Protein AF-A0A820B365-F1 (afdb_monomer)

InterPro domains:
  IPR000504 RNA recognition motif domain [PF00076] (2-29)
  IPR000504 RNA recognition motif domain [PS50102] (1-40)
  IPR012677 Nucleotide-binding alpha-beta plait domain superfamily [G3DSA:3.30.70.330] (1-44)
  IPR035979 RNA-binding domain superfamily [SSF54928] (2-42)

Solvent-accessible surface area (backbone atoms only — not comparable to full-atom values): 3114 Å² total; per-residue (Å²): 132,84,89,86,77,84,87,84,87,66,96,44,70,70,59,46,50,51,50,32,66,65,43,35,71,37,68,57,86,94,42,71,40,81,55,74,83,83,71,74,83,76,83,126

Radius of gyration: 12.41 Å; Cα contacts (8 Å, |Δi|>4): 23; chains: 1; bounding box: 24×24×32 Å

Sequence (44 aa):
TSKGFAFITFNEKKDAQKAIECVSGFGYDHLILKVEWANKPQNQ

Structure (mmCIF, N/CA/C/O backbone):
data_AF-A0A820B365-F1
#
_entry.id   AF-A0A820B365-F1
#
loop_
_atom_site.group_PDB
_atom_site.id
_atom_site.type_symbol
_atom_site.label_atom_id
_atom_site.label_alt_id
_atom_site.label_comp_id
_atom_site.label_asym_id
_atom_site.label_entity_id
_atom_site.label_seq_id
_atom_site.pdbx_PDB_ins_code
_atom_site.Cartn_x
_atom_site.Cartn_y
_atom_site.Cartn_z
_atom_site.occupancy
_atom_site.B_iso_or_equiv
_atom_site.auth_seq_id
_atom_site.auth_comp_id
_atom_site.auth_asym_id
_atom_site.auth_atom_id
_atom_site.pdbx_PDB_model_num
ATOM 1 N N . THR A 1 1 ? 11.284 16.312 -11.286 1.00 50.41 1 THR A N 1
ATOM 2 C CA . THR A 1 1 ? 11.800 14.947 -11.042 1.00 50.41 1 THR A CA 1
ATOM 3 C C . THR A 1 1 ? 10.891 14.269 -10.034 1.00 50.41 1 THR A C 1
ATOM 5 O O . THR A 1 1 ? 10.814 14.724 -8.899 1.00 50.41 1 THR A O 1
ATOM 8 N N . SER A 1 2 ? 10.108 13.275 -10.453 1.00 55.34 2 SER A N 1
ATOM 9 C CA . SER A 1 2 ? 9.211 12.507 -9.575 1.00 55.34 2 SER A CA 1
ATOM 10 C C . SER A 1 2 ? 10.031 11.685 -8.581 1.00 55.34 2 SER A C 1
ATOM 12 O O . SER A 1 2 ? 10.929 10.956 -8.989 1.00 55.34 2 SER A O 1
ATOM 14 N N . LYS A 1 3 ? 9.733 11.787 -7.282 1.00 68.31 3 LYS A N 1
ATOM 15 C CA . LYS A 1 3 ? 10.514 11.123 -6.222 1.00 68.31 3 LYS A CA 1
ATOM 16 C C . LYS A 1 3 ? 10.259 9.608 -6.092 1.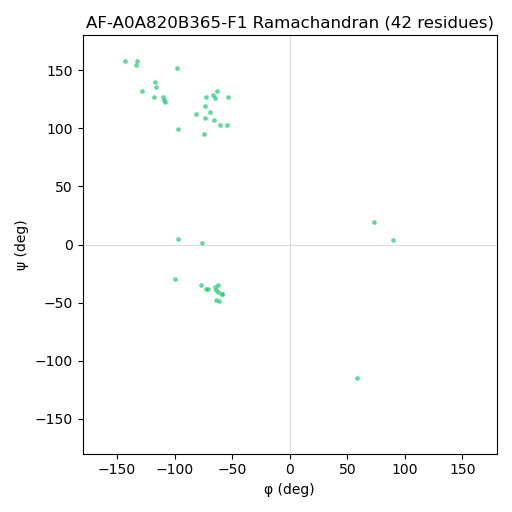00 68.31 3 LYS A C 1
ATOM 18 O O . LYS A 1 3 ? 10.842 8.981 -5.220 1.00 68.31 3 LYS A O 1
ATOM 23 N N . GLY A 1 4 ? 9.408 9.025 -6.941 1.00 79.81 4 GLY A N 1
ATOM 24 C CA . GLY A 1 4 ? 9.181 7.575 -6.995 1.00 79.81 4 GLY A CA 1
ATOM 25 C C . 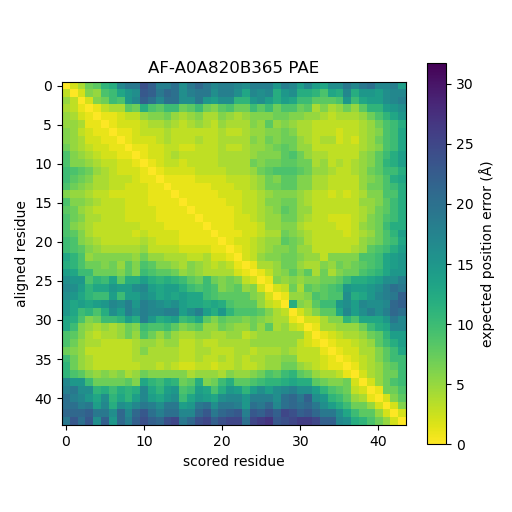GLY A 1 4 ? 8.370 6.996 -5.830 1.00 79.81 4 GLY A C 1
ATOM 26 O O . GLY A 1 4 ? 8.438 5.797 -5.596 1.00 79.81 4 GLY A O 1
ATOM 27 N N . PHE A 1 5 ? 7.610 7.820 -5.099 1.00 82.62 5 PHE A N 1
ATOM 28 C CA . PHE A 1 5 ? 6.728 7.369 -4.019 1.00 82.62 5 PHE A CA 1
ATOM 29 C C . PHE A 1 5 ? 5.339 8.007 -4.117 1.00 82.62 5 PHE A C 1
ATOM 31 O O . PHE A 1 5 ? 5.183 9.104 -4.658 1.00 82.62 5 PHE A O 1
ATOM 38 N N . ALA A 1 6 ? 4.340 7.322 -3.564 1.00 83.38 6 ALA A N 1
ATOM 39 C CA . AL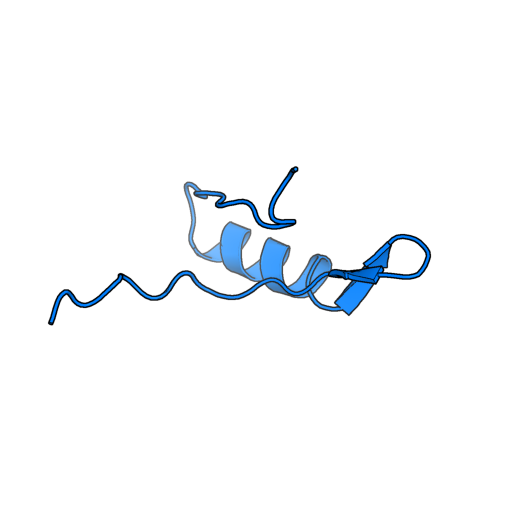A A 1 6 ? 2.962 7.787 -3.448 1.00 83.38 6 ALA A CA 1
ATOM 40 C C . ALA A 1 6 ? 2.362 7.312 -2.116 1.00 83.38 6 ALA A C 1
ATOM 42 O O . ALA A 1 6 ? 2.826 6.329 -1.540 1.00 83.38 6 ALA A O 1
ATOM 43 N N . PHE A 1 7 ? 1.322 8.001 -1.644 1.00 85.50 7 PHE A N 1
ATOM 44 C CA . PHE A 1 7 ? 0.555 7.613 -0.461 1.00 85.50 7 PHE A CA 1
ATOM 45 C C . PHE A 1 7 ? -0.879 7.294 -0.871 1.00 85.50 7 PHE A C 1
ATOM 47 O O . PHE A 1 7 ? -1.478 8.032 -1.652 1.00 85.50 7 PHE A O 1
ATOM 54 N N . ILE A 1 8 ? -1.418 6.197 -0.343 1.00 84.19 8 ILE A N 1
ATOM 55 C CA . ILE A 1 8 ? -2.767 5.716 -0.642 1.00 84.19 8 ILE A CA 1
ATOM 56 C C . ILE A 1 8 ? -3.488 5.489 0.686 1.00 84.19 8 ILE A C 1
ATOM 58 O O . ILE A 1 8 ? -2.940 4.855 1.589 1.00 84.19 8 ILE A O 1
ATOM 62 N N . THR A 1 9 ? -4.716 5.994 0.795 1.00 87.19 9 THR A N 1
ATOM 63 C CA . THR A 1 9 ? -5.584 5.792 1.960 1.00 87.19 9 THR A CA 1
ATOM 64 C C . THR A 1 9 ? -6.721 4.861 1.573 1.00 87.19 9 THR A C 1
ATOM 66 O O . THR A 1 9 ? -7.459 5.141 0.632 1.00 87.19 9 THR A O 1
ATOM 69 N N . PHE A 1 10 ? -6.875 3.767 2.311 1.00 86.44 10 PHE A N 1
ATOM 70 C CA . PHE A 1 10 ? -7.999 2.846 2.160 1.00 86.44 10 PHE A CA 1
ATOM 71 C C . PHE A 1 10 ? -9.075 3.138 3.202 1.00 86.44 10 PHE A C 1
ATOM 73 O O . PHE A 1 10 ? -8.771 3.595 4.304 1.00 86.44 10 PHE A O 1
ATOM 80 N N . ASN A 1 11 ? -10.326 2.829 2.861 1.00 91.00 11 ASN A N 1
ATOM 81 C CA . ASN A 1 11 ? -11.449 2.937 3.789 1.00 91.00 11 ASN A CA 1
ATOM 82 C C . ASN A 1 11 ? -11.386 1.854 4.881 1.00 91.00 11 ASN A C 1
ATOM 84 O O . ASN A 1 11 ? -11.656 2.122 6.048 1.00 91.00 11 ASN A O 1
ATOM 88 N N . GLU A 1 12 ? -10.976 0.637 4.511 1.00 92.38 12 GLU A N 1
ATOM 89 C CA . GLU A 1 12 ? -10.878 -0.504 5.418 1.00 92.38 12 GLU A CA 1
ATOM 90 C C . GLU A 1 12 ? -9.436 -1.001 5.563 1.00 92.38 12 GLU A C 1
ATOM 92 O O . GLU A 1 12 ? -8.690 -1.143 4.591 1.00 92.38 12 GLU A O 1
ATOM 97 N N . LYS A 1 13 ? -9.049 -1.356 6.796 1.00 88.12 13 LYS A N 1
ATOM 98 C CA . LYS A 1 13 ? -7.714 -1.908 7.087 1.00 88.12 13 LYS A CA 1
ATOM 99 C C . LYS A 1 13 ? -7.466 -3.239 6.365 1.00 88.12 13 LYS A C 1
ATOM 101 O O . LYS A 1 13 ? -6.338 -3.516 5.969 1.00 88.12 13 LYS A O 1
ATOM 106 N N . LYS A 1 14 ? -8.507 -4.062 6.202 1.00 92.00 14 LYS A N 1
ATOM 107 C CA . LYS A 1 14 ? -8.414 -5.371 5.538 1.00 92.00 14 LYS A CA 1
ATOM 108 C C . LYS A 1 14 ? -8.029 -5.228 4.066 1.00 92.00 14 LYS A C 1
ATOM 110 O O . LYS A 1 14 ? -7.211 -6.002 3.578 1.00 92.00 14 LYS A O 1
ATOM 115 N N . ASP A 1 15 ? -8.576 -4.222 3.393 1.00 90.75 15 ASP A N 1
ATOM 116 C CA . ASP A 1 15 ? -8.264 -3.950 1.992 1.00 90.75 15 ASP A CA 1
ATOM 117 C C . ASP A 1 15 ? -6.864 -3.365 1.835 1.00 90.75 15 ASP A C 1
ATOM 119 O O . ASP A 1 15 ? -6.130 -3.791 0.946 1.00 90.75 15 ASP A O 1
ATOM 123 N N . ALA A 1 16 ? -6.443 -2.489 2.755 1.00 89.50 16 ALA A N 1
ATOM 124 C CA . ALA A 1 16 ? -5.060 -2.020 2.797 1.00 89.50 16 ALA A CA 1
ATOM 125 C C . ALA A 1 16 ? -4.064 -3.174 2.981 1.00 89.50 16 ALA A C 1
ATOM 127 O O . ALA A 1 16 ? -3.048 -3.215 2.294 1.00 89.50 16 ALA A O 1
ATOM 128 N N . GLN A 1 17 ? -4.358 -4.133 3.866 1.00 90.12 17 GLN A N 1
ATOM 129 C CA . GLN A 1 17 ? -3.482 -5.286 4.080 1.00 90.12 17 GLN A CA 1
ATOM 130 C C . GLN A 1 17 ? -3.381 -6.157 2.825 1.00 90.12 17 GLN A C 1
ATOM 132 O O . GLN A 1 17 ? -2.273 -6.466 2.398 1.00 90.12 17 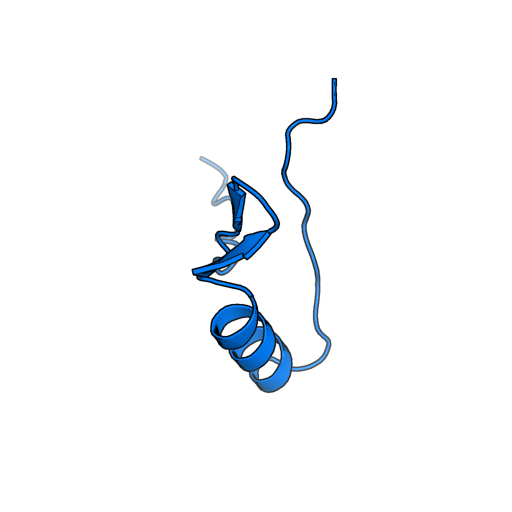GLN A O 1
ATOM 137 N N . LYS A 1 18 ? -4.515 -6.485 2.193 1.00 90.06 18 LYS A N 1
ATOM 138 C CA . LYS A 1 18 ? -4.520 -7.238 0.931 1.00 90.06 18 LYS A CA 1
ATOM 139 C C . LYS A 1 18 ? -3.743 -6.516 -0.164 1.00 90.06 18 LYS A C 1
ATOM 141 O O . LYS A 1 18 ? -2.991 -7.145 -0.894 1.00 90.06 18 LYS A O 1
ATOM 146 N N . ALA A 1 19 ? -3.910 -5.198 -0.279 1.00 87.44 19 ALA A N 1
ATOM 147 C CA . ALA A 1 19 ? -3.177 -4.404 -1.255 1.00 87.44 19 ALA A CA 1
ATOM 148 C C . ALA A 1 19 ? -1.664 -4.449 -0.992 1.00 87.44 19 ALA A C 1
ATOM 150 O O . ALA A 1 19 ? -0.893 -4.610 -1.932 1.00 87.44 19 ALA A O 1
ATOM 151 N N . ILE A 1 20 ? -1.238 -4.375 0.273 1.00 87.56 20 ILE A N 1
ATOM 152 C CA . ILE A 1 20 ? 0.169 -4.547 0.650 1.00 87.56 20 ILE A CA 1
ATOM 153 C C . ILE A 1 20 ? 0.662 -5.942 0.258 1.00 87.56 20 ILE A C 1
ATOM 155 O O . ILE A 1 20 ? 1.695 -6.041 -0.387 1.00 87.56 20 ILE A O 1
ATOM 159 N N . GLU A 1 21 ? -0.068 -7.009 0.579 1.00 86.50 21 GLU A N 1
ATOM 160 C CA . GLU A 1 21 ? 0.340 -8.388 0.266 1.00 86.50 21 GLU A CA 1
ATOM 161 C C . GLU A 1 21 ? 0.391 -8.668 -1.244 1.00 86.50 21 GLU A C 1
ATOM 163 O O . GLU A 1 21 ? 1.274 -9.381 -1.709 1.00 86.50 21 GLU A O 1
ATOM 168 N N . CYS A 1 22 ? -0.534 -8.102 -2.022 1.00 83.31 22 CYS A N 1
ATOM 169 C CA . CYS A 1 22 ? -0.574 -8.293 -3.471 1.00 83.31 22 CYS A CA 1
ATOM 170 C C . CYS A 1 22 ? 0.474 -7.459 -4.219 1.00 83.31 22 CYS A C 1
ATOM 172 O O . CYS A 1 22 ? 0.960 -7.891 -5.262 1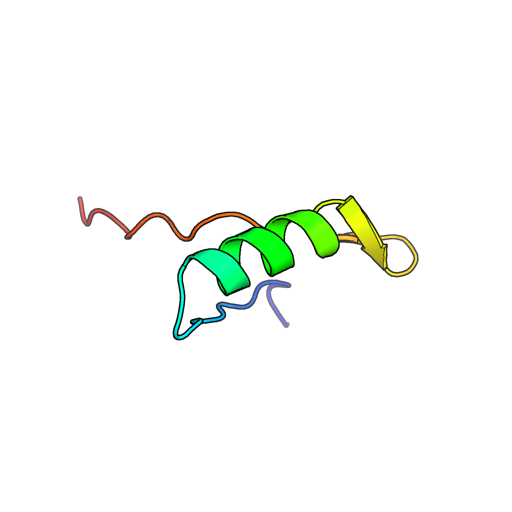.00 83.31 22 CYS A O 1
ATOM 174 N N . VAL A 1 23 ? 0.776 -6.249 -3.738 1.00 81.31 23 VAL A N 1
ATOM 175 C CA . VAL A 1 23 ? 1.619 -5.280 -4.459 1.00 81.31 23 VAL A CA 1
ATOM 176 C C . VAL A 1 23 ? 3.060 -5.283 -3.940 1.00 81.31 23 VAL A C 1
ATOM 178 O O . VAL A 1 23 ? 3.985 -5.014 -4.707 1.00 81.31 23 VAL A O 1
ATOM 181 N N . SER A 1 24 ? 3.280 -5.605 -2.662 1.00 77.44 24 SER A N 1
ATOM 182 C CA . SER A 1 24 ? 4.623 -5.729 -2.091 1.00 77.44 24 SER A CA 1
ATOM 183 C C . SER A 1 24 ? 5.317 -6.959 -2.667 1.00 77.44 24 SER A C 1
ATOM 185 O O . SER A 1 24 ? 4.890 -8.091 -2.449 1.00 77.44 24 SER A O 1
ATOM 187 N N . GLY A 1 25 ? 6.382 -6.732 -3.435 1.00 69.44 25 GLY A N 1
ATOM 188 C CA . GLY A 1 25 ? 7.094 -7.799 -4.140 1.00 69.44 25 GLY A CA 1
ATOM 189 C C . GLY A 1 25 ? 6.568 -8.086 -5.547 1.00 69.44 25 GLY A C 1
ATOM 190 O O . GLY A 1 25 ? 7.098 -8.977 -6.212 1.00 69.44 25 GLY A O 1
ATOM 191 N N . PHE A 1 26 ? 5.585 -7.322 -6.040 1.00 69.56 26 PHE A N 1
ATOM 192 C CA . PHE A 1 26 ? 5.198 -7.395 -7.445 1.00 69.56 26 PHE A CA 1
ATOM 193 C C . PHE A 1 26 ? 6.272 -6.705 -8.298 1.00 69.56 26 PHE A C 1
ATOM 195 O O . PHE A 1 26 ? 6.572 -5.520 -8.116 1.00 69.56 26 PHE A O 1
ATOM 202 N N . GLY A 1 27 ? 6.890 -7.466 -9.202 1.00 62.28 27 GLY A N 1
ATOM 203 C CA . GLY A 1 27 ? 7.867 -6.943 -10.150 1.00 62.28 27 GLY A CA 1
ATOM 204 C C . GLY A 1 27 ? 7.152 -6.133 -11.221 1.00 62.28 27 GLY A C 1
ATOM 205 O O . GLY A 1 27 ? 6.446 -6.699 -12.055 1.00 62.28 27 GLY A O 1
ATOM 206 N N . TYR A 1 28 ? 7.311 -4.813 -11.192 1.00 63.91 28 TYR A N 1
ATOM 207 C CA . TYR A 1 28 ? 6.898 -3.965 -12.300 1.00 63.91 28 TYR A CA 1
ATOM 208 C C . TYR A 1 28 ? 8.127 -3.696 -13.162 1.00 63.91 28 TYR A C 1
ATOM 210 O O . TYR A 1 28 ? 8.967 -2.858 -12.825 1.00 63.91 28 TYR A O 1
ATOM 218 N N . ASP A 1 29 ? 8.239 -4.445 -14.258 1.00 70.50 29 ASP A N 1
ATOM 219 C CA . ASP A 1 29 ? 9.391 -4.398 -15.160 1.00 70.50 29 ASP A CA 1
ATOM 220 C C . ASP A 1 29 ? 10.701 -4.735 -14.402 1.00 70.50 29 ASP A C 1
ATOM 222 O O . ASP A 1 29 ? 10.831 -5.844 -13.884 1.00 70.50 29 ASP A O 1
ATOM 226 N N . HIS A 1 30 ? 11.640 -3.790 -14.268 1.00 64.50 30 HIS A N 1
ATOM 227 C CA . HIS A 1 30 ? 12.889 -3.934 -13.502 1.00 64.50 30 HIS A CA 1
ATOM 228 C C . HIS A 1 30 ? 12.837 -3.365 -12.064 1.00 64.50 30 HIS A C 1
ATOM 230 O O . HIS A 1 30 ? 13.865 -3.336 -11.381 1.00 64.50 30 HIS A O 1
ATOM 236 N N . LEU A 1 31 ? 11.679 -2.881 -11.593 1.00 68.81 31 LEU A N 1
ATOM 237 C CA . LEU A 1 31 ? 11.515 -2.326 -10.244 1.00 68.81 31 LEU A CA 1
ATOM 238 C C . LEU A 1 31 ? 10.653 -3.227 -9.357 1.00 68.81 31 LEU A C 1
ATOM 240 O O . LEU A 1 31 ? 9.508 -3.551 -9.670 1.00 68.81 31 LEU A O 1
ATOM 244 N N . ILE A 1 32 ? 11.197 -3.569 -8.190 1.00 74.19 32 ILE A N 1
ATOM 245 C CA . ILE A 1 32 ? 10.440 -4.215 -7.119 1.00 74.19 32 ILE A CA 1
ATOM 246 C C . ILE A 1 32 ? 9.683 -3.122 -6.373 1.00 74.19 32 ILE A C 1
ATOM 248 O O . ILE A 1 32 ? 10.285 -2.272 -5.709 1.00 74.19 32 ILE A O 1
ATOM 252 N N . LEU A 1 33 ? 8.357 -3.140 -6.492 1.00 77.94 33 LEU A N 1
ATOM 253 C CA . LEU A 1 33 ? 7.506 -2.240 -5.730 1.00 77.94 33 LEU A CA 1
ATOM 254 C C . LEU A 1 33 ? 7.488 -2.691 -4.268 1.00 77.94 33 LEU A C 1
ATOM 256 O O . LEU A 1 33 ? 7.210 -3.850 -3.951 1.00 77.94 33 LEU A O 1
ATOM 260 N N . LYS A 1 34 ? 7.796 -1.753 -3.371 1.00 79.81 34 LYS A N 1
ATOM 261 C CA . LYS A 1 34 ? 7.717 -1.954 -1.926 1.00 79.81 34 LYS A CA 1
ATOM 262 C C . LYS A 1 34 ? 6.543 -1.158 -1.380 1.00 79.81 34 LYS A C 1
ATOM 264 O O . LYS A 1 34 ? 6.495 0.061 -1.541 1.00 79.81 34 LYS A O 1
ATOM 269 N N . VAL A 1 35 ? 5.621 -1.847 -0.718 1.00 85.56 35 VAL A N 1
ATOM 270 C CA . VAL A 1 35 ? 4.475 -1.226 -0.049 1.00 85.56 35 VAL A CA 1
ATOM 271 C C . VAL A 1 35 ? 4.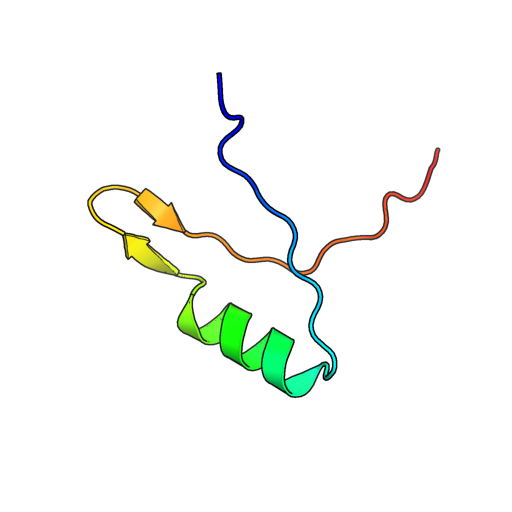582 -1.515 1.438 1.00 85.56 35 VAL A C 1
ATOM 273 O O . VAL A 1 35 ? 4.724 -2.663 1.843 1.00 85.56 35 VAL A O 1
ATOM 276 N N . GLU A 1 36 ? 4.527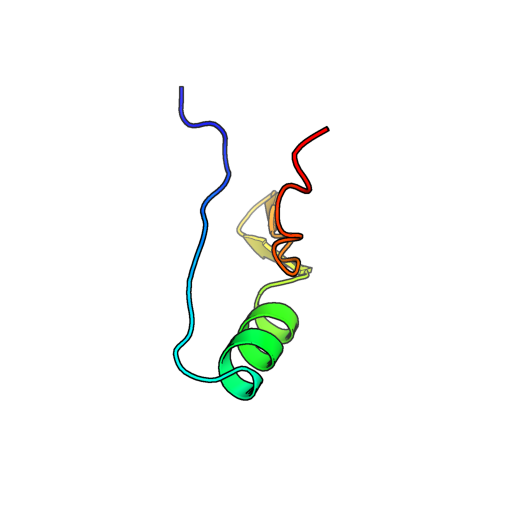 -0.464 2.246 1.00 85.50 36 GLU A N 1
ATOM 277 C CA . GLU A 1 36 ? 4.628 -0.535 3.702 1.00 85.50 36 GLU A CA 1
ATOM 278 C C . GLU A 1 36 ? 3.519 0.312 4.323 1.00 85.50 36 GLU A C 1
ATOM 280 O O . GLU A 1 36 ? 3.002 1.250 3.706 1.00 85.50 36 GLU A O 1
ATOM 285 N N . TRP A 1 37 ? 3.177 0.013 5.574 1.00 86.50 37 TRP A N 1
ATOM 286 C CA . TRP A 1 37 ? 2.300 0.883 6.344 1.00 86.50 37 TRP A CA 1
ATOM 287 C C . TRP A 1 37 ? 2.969 2.238 6.555 1.00 86.50 37 TRP A C 1
ATOM 289 O O . TRP A 1 37 ? 4.124 2.323 6.976 1.00 86.50 37 TRP A O 1
ATOM 299 N N . ALA A 1 38 ? 2.225 3.312 6.299 1.00 82.44 38 ALA A N 1
ATOM 300 C CA . ALA A 1 38 ? 2.698 4.651 6.599 1.00 82.44 38 ALA A CA 1
ATOM 301 C C . ALA A 1 38 ? 2.837 4.802 8.120 1.00 82.44 38 ALA A C 1
ATOM 303 O O . ALA A 1 38 ? 1.841 4.906 8.843 1.00 82.44 38 ALA A O 1
ATOM 304 N N . ASN A 1 39 ? 4.076 4.824 8.615 1.00 75.69 39 ASN A N 1
ATOM 305 C CA . ASN A 1 39 ? 4.324 5.295 9.967 1.00 75.69 39 ASN A CA 1
ATOM 306 C C . ASN A 1 39 ? 3.961 6.776 10.010 1.00 75.69 39 ASN A C 1
ATOM 308 O O . ASN A 1 39 ? 4.427 7.567 9.187 1.00 75.69 39 ASN A O 1
ATOM 312 N N . LYS A 1 40 ? 3.098 7.147 10.960 1.00 67.06 40 LYS A N 1
ATOM 313 C CA . LYS A 1 40 ?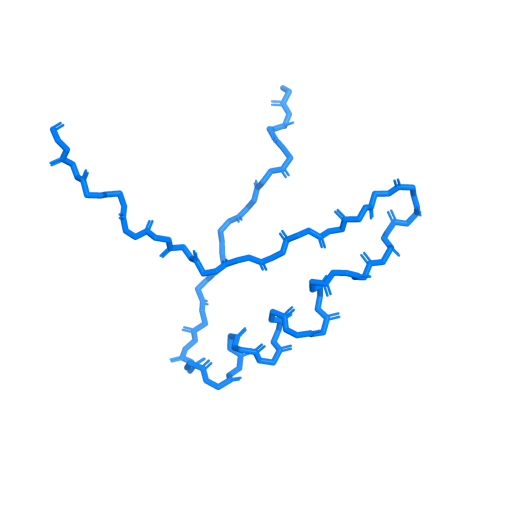 2.806 8.556 11.230 1.00 67.06 40 LYS A CA 1
ATOM 314 C C . LYS A 1 40 ? 4.161 9.232 11.475 1.00 67.06 40 LYS A C 1
ATOM 316 O O . LYS A 1 40 ? 4.908 8.702 12.300 1.00 67.06 40 LYS A O 1
ATOM 321 N N . PRO A 1 41 ? 4.514 10.334 10.790 1.00 59.31 41 PRO A N 1
ATOM 322 C CA . PRO A 1 41 ? 5.706 11.078 11.154 1.00 59.31 41 PRO A CA 1
ATOM 323 C C . PRO A 1 41 ? 5.493 11.554 12.589 1.00 59.31 41 PRO A C 1
ATOM 325 O O . PRO A 1 41 ? 4.681 12.439 12.857 1.00 59.31 41 PRO A O 1
ATOM 328 N N . GLN A 1 42 ? 6.144 10.878 13.530 1.00 52.06 42 GLN A N 1
ATOM 329 C CA . GLN A 1 42 ? 6.190 11.310 14.909 1.00 52.06 42 GLN A CA 1
ATOM 330 C C . GLN A 1 42 ? 7.152 12.493 14.898 1.00 52.06 42 GLN A C 1
ATOM 332 O O . GLN A 1 42 ? 8.363 12.327 14.819 1.00 52.06 42 GLN A O 1
ATOM 337 N N . ASN A 1 43 ? 6.563 13.680 14.800 1.00 55.75 43 ASN A N 1
ATOM 338 C CA . ASN A 1 43 ? 7.237 14.965 14.804 1.00 55.75 43 ASN A CA 1
ATOM 339 C C . ASN A 1 43 ? 8.117 15.059 16.064 1.00 55.75 43 ASN A C 1
ATOM 341 O O . ASN A 1 43 ? 7.583 15.233 17.160 1.00 55.75 43 ASN A O 1
ATOM 345 N N . GLN A 1 44 ? 9.42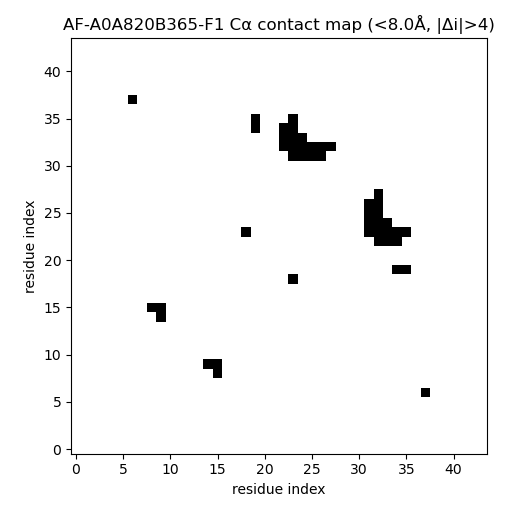9 14.871 15.904 1.00 48.44 44 GLN A N 1
ATOM 346 C CA . GLN A 1 44 ? 10.438 15.326 16.863 1.00 48.44 44 GLN A CA 1
ATOM 347 C C . GLN A 1 44 ? 10.637 16.825 16.665 1.00 48.44 44 GLN A C 1
ATOM 349 O O . GLN A 1 44 ? 10.761 17.236 15.488 1.00 48.44 44 GLN A O 1
#

pLDDT: mean 77.04, std 12.47, range [48.44, 92.38]

Foldseek 3Di:
DDPPDDDDDDPDPVVLVVCQVVQQQDDDPPDGDHDDDDDDPPDD

Mean predicted aligned error: 7.58 Å

Secondary structure (DSSP, 8-state):
---S------SSHHHHHHHHHHHTT-EETTEE------------

Organism: NCBI:txid433720